Protein AF-A0A1M4SR02-F1 (afdb_monomer_lite)

Sequence (87 aa):
MLKKCIIEKSKQCINCNECNICDLAPNKICDNCMQCLDVNKYDYKEIHIDGIIEEEDYDDYIYDEEILEQEDDYSILKDSIYIDEIE

Foldseek 3Di:
DFDADPVDNVHTDPPPCCVQADPVHRVDGDPVPCVVVVVVPDPDDDDDDPDDDDPVCVVVVVPDPVVVPPPPCVVVVVPDDDPVNPD

pLDDT: mean 76.64, std 17.36, range [45.03, 97.62]

Radius of gyration: 23.54 Å; chains: 1; bounding box: 43×39×59 Å

Structure (mmCIF, N/CA/C/O backbone):
data_AF-A0A1M4SR02-F1
#
_entry.id   AF-A0A1M4SR02-F1
#
loop_
_atom_site.group_PDB
_atom_site.id
_atom_site.type_symbol
_atom_site.label_atom_id
_atom_site.label_alt_id
_atom_site.label_comp_id
_atom_site.label_asym_id
_atom_site.label_entity_id
_atom_site.label_seq_id
_atom_site.pdbx_PDB_ins_code
_atom_site.Cartn_x
_atom_site.Cartn_y
_atom_site.Cartn_z
_atom_site.occupancy
_atom_site.B_iso_or_equiv
_atom_site.auth_seq_id
_atom_site.auth_comp_id
_atom_site.auth_asym_id
_atom_site.auth_atom_id
_atom_site.pdbx_PDB_model_num
ATOM 1 N N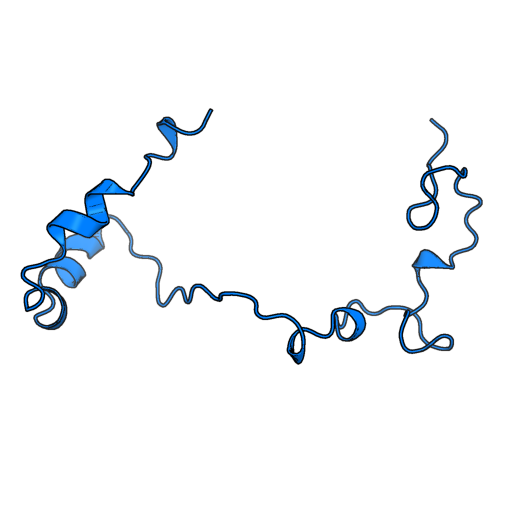 . MET A 1 1 ? -2.002 17.313 19.343 1.00 67.69 1 MET A N 1
ATOM 2 C CA . MET A 1 1 ? -3.024 17.125 18.286 1.00 67.69 1 MET A CA 1
ATOM 3 C C . MET A 1 1 ? -3.597 15.720 18.398 1.00 67.69 1 MET A C 1
ATOM 5 O O . MET A 1 1 ? -2.832 14.803 18.660 1.00 67.69 1 MET A O 1
ATOM 9 N N . LEU A 1 2 ? -4.909 15.547 18.224 1.00 82.69 2 LEU A N 1
ATOM 10 C CA . LEU A 1 2 ? -5.551 14.226 18.190 1.00 82.69 2 LEU A CA 1
ATOM 11 C C . LEU A 1 2 ? -5.437 13.645 16.773 1.00 82.69 2 LEU A C 1
ATOM 13 O O . LEU A 1 2 ? -5.848 14.292 15.810 1.00 82.69 2 LEU A O 1
ATOM 17 N N . LYS A 1 3 ? -4.853 12.448 16.640 1.00 93.69 3 LYS A N 1
ATOM 18 C CA . LYS A 1 3 ? -4.691 11.758 15.351 1.00 93.69 3 LYS A CA 1
ATOM 19 C C . LYS A 1 3 ? -6.056 11.256 14.865 1.00 93.69 3 LYS A C 1
ATOM 21 O O . LYS A 1 3 ? -6.814 10.679 15.643 1.00 93.69 3 LYS A O 1
ATOM 26 N N . LYS A 1 4 ? -6.376 11.464 13.587 1.00 96.88 4 LYS A N 1
ATOM 27 C CA . LYS A 1 4 ? -7.583 10.906 12.955 1.00 96.88 4 LYS A CA 1
ATOM 28 C C . LYS A 1 4 ? -7.361 9.451 12.547 1.00 96.88 4 LYS A C 1
ATOM 30 O O . LYS A 1 4 ? -6.225 9.048 12.296 1.00 96.88 4 LYS A O 1
ATOM 35 N N . CYS A 1 5 ? -8.435 8.668 12.500 1.00 96.75 5 CYS A N 1
ATOM 36 C CA . CYS A 1 5 ? -8.380 7.316 11.955 1.00 96.75 5 CYS A CA 1
ATOM 37 C C . CYS A 1 5 ? -8.109 7.373 10.441 1.00 96.75 5 CYS A C 1
ATOM 39 O O . CYS A 1 5 ? -8.655 8.229 9.743 1.00 96.75 5 CYS A O 1
ATOM 41 N N . ILE A 1 6 ? -7.241 6.483 9.947 1.00 95.06 6 ILE A N 1
ATOM 42 C CA . ILE A 1 6 ? -6.884 6.418 8.522 1.00 95.06 6 ILE A CA 1
ATOM 43 C C . ILE A 1 6 ? -7.981 5.756 7.681 1.00 95.06 6 ILE A C 1
ATOM 45 O O . ILE A 1 6 ? -8.212 6.180 6.554 1.00 95.06 6 ILE A O 1
ATOM 49 N N . ILE A 1 7 ? -8.692 4.783 8.259 1.00 94.56 7 ILE A N 1
ATOM 50 C CA . ILE A 1 7 ? -9.834 4.114 7.625 1.00 94.56 7 ILE A CA 1
ATOM 51 C C . ILE A 1 7 ? -11.054 5.044 7.663 1.00 94.56 7 ILE A C 1
ATOM 53 O O . ILE A 1 7 ? -11.650 5.357 6.637 1.00 94.56 7 ILE A O 1
ATOM 57 N N . GLU A 1 8 ? -11.394 5.564 8.847 1.00 95.44 8 GLU A N 1
ATOM 58 C CA . GLU A 1 8 ? -12.565 6.421 9.049 1.00 95.44 8 GLU A CA 1
ATOM 59 C C . GLU A 1 8 ? -12.161 7.860 9.389 1.00 95.44 8 GLU A C 1
ATOM 61 O O . GLU A 1 8 ? -12.064 8.245 10.555 1.00 95.44 8 GLU A O 1
ATOM 66 N N . LYS A 1 9 ? -11.966 8.696 8.361 1.00 94.19 9 LYS A N 1
ATOM 67 C CA . LYS A 1 9 ? -11.463 10.083 8.501 1.00 94.19 9 LYS A CA 1
ATOM 68 C C . LYS A 1 9 ? -12.319 10.999 9.396 1.00 94.19 9 LYS A C 1
ATOM 70 O O . LYS A 1 9 ? -11.841 12.049 9.833 1.00 94.19 9 LYS A O 1
ATOM 75 N N . SER A 1 10 ? -13.577 10.641 9.656 1.00 95.81 10 SER A N 1
ATOM 76 C CA . SER A 1 10 ? -14.483 11.355 10.567 1.00 95.81 10 SER A CA 1
ATOM 77 C C . SER A 1 10 ? -14.243 11.031 12.048 1.00 95.81 10 SER A C 1
ATOM 79 O O . SER A 1 10 ? -14.686 11.788 12.910 1.00 95.81 10 SER A O 1
ATOM 81 N N . LYS A 1 11 ? -13.527 9.943 12.360 1.00 95.69 11 LYS A N 1
ATOM 82 C CA . LYS A 1 11 ? -13.297 9.451 13.724 1.00 95.69 11 LYS A CA 1
ATOM 83 C C . LYS A 1 11 ? -11.885 9.765 14.222 1.00 95.69 11 LYS A C 1
ATOM 85 O O . LYS A 1 11 ? -10.924 9.871 13.456 1.00 95.69 11 LYS A O 1
ATOM 90 N N . GLN A 1 12 ? -11.747 9.890 15.542 1.00 97.62 12 GLN A N 1
ATOM 91 C CA . GLN A 1 12 ? -10.437 9.925 16.197 1.00 97.62 12 GLN A CA 1
ATOM 92 C C . GLN A 1 12 ? -9.832 8.521 16.259 1.00 97.62 12 GLN A C 1
ATOM 94 O O . GLN A 1 12 ? -10.544 7.530 16.407 1.00 97.62 12 GLN A O 1
ATOM 99 N N . CYS A 1 13 ? -8.509 8.439 16.140 1.00 97.00 13 CYS A N 1
ATOM 100 C CA . CYS A 1 13 ? -7.781 7.188 16.290 1.00 97.00 13 CYS A CA 1
ATOM 101 C C . CYS A 1 13 ? -7.798 6.751 17.759 1.00 97.00 13 CYS A C 1
ATOM 103 O O . CYS A 1 13 ? -7.308 7.476 18.623 1.00 97.00 13 CYS A O 1
ATOM 105 N N . ILE A 1 14 ? -8.315 5.551 18.020 1.00 96.88 14 ILE A N 1
ATOM 106 C CA . ILE A 1 14 ? -8.343 4.926 19.354 1.00 96.88 14 ILE A CA 1
ATOM 107 C C . ILE A 1 14 ? -7.276 3.833 19.521 1.00 96.88 14 ILE A C 1
ATOM 109 O O . ILE A 1 14 ? -7.323 3.067 20.475 1.00 96.88 14 ILE A O 1
ATOM 113 N N . ASN A 1 15 ? -6.324 3.743 18.584 1.00 96.12 15 ASN A N 1
ATOM 114 C CA . ASN A 1 15 ? -5.274 2.717 18.546 1.00 96.12 15 ASN A CA 1
ATOM 115 C C . ASN A 1 15 ? -5.822 1.273 18.566 1.00 96.12 15 ASN A C 1
ATOM 117 O O . ASN A 1 15 ? -5.265 0.403 19.230 1.00 96.12 15 ASN A O 1
ATOM 121 N N . CYS A 1 16 ? -6.901 1.009 17.815 1.00 95.88 16 CYS A N 1
ATOM 122 C CA . CYS A 1 16 ? -7.490 -0.332 17.683 1.00 95.88 16 CYS A CA 1
ATOM 123 C C . CYS A 1 16 ? -6.629 -1.312 16.863 1.00 95.88 16 CYS A C 1
ATOM 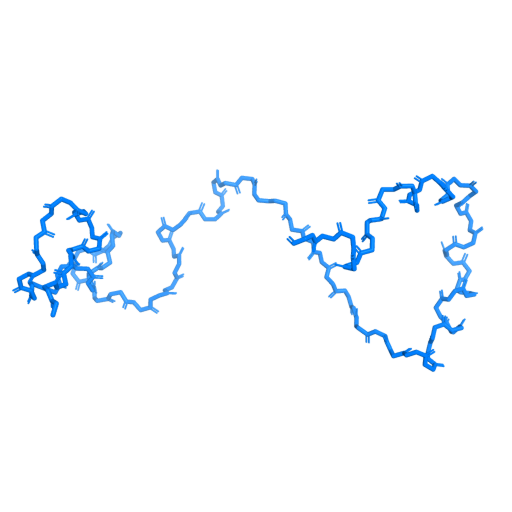125 O O . CYS A 1 16 ? -6.850 -2.514 16.939 1.00 95.88 16 CYS A O 1
ATOM 127 N N . ASN A 1 17 ? -5.651 -0.813 16.096 1.00 94.31 17 ASN A N 1
ATOM 128 C CA . ASN A 1 17 ? -4.776 -1.583 15.201 1.00 94.31 17 ASN 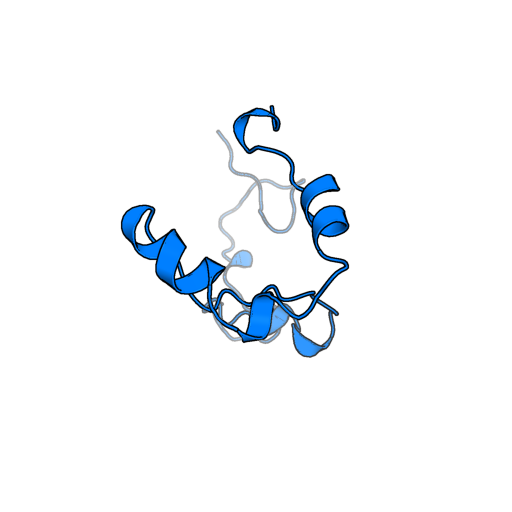A CA 1
ATOM 129 C C . ASN A 1 17 ? -5.473 -2.311 14.035 1.00 94.31 17 ASN A C 1
ATOM 131 O O . ASN A 1 17 ? -4.825 -3.089 13.342 1.00 94.31 17 ASN A O 1
ATOM 135 N N . GLU A 1 18 ? -6.743 -2.016 13.751 1.00 95.44 18 GLU A N 1
ATOM 136 C CA . GLU A 1 18 ? -7.466 -2.579 12.597 1.00 95.44 18 GLU A CA 1
ATOM 137 C C . GLU A 1 18 ? -6.807 -2.218 11.259 1.00 95.44 18 GLU A C 1
ATOM 139 O O . GLU A 1 18 ? -6.746 -3.048 10.362 1.00 95.44 18 GLU A O 1
ATOM 144 N N . CYS A 1 19 ? -6.213 -1.025 11.147 1.00 95.19 19 CYS A N 1
ATOM 145 C CA . CYS A 1 19 ? -5.470 -0.603 9.955 1.00 95.19 19 CYS A CA 1
ATOM 146 C C . CYS A 1 19 ? -4.193 -1.409 9.679 1.00 95.19 19 CYS A C 1
ATOM 148 O O . CYS A 1 19 ? -3.559 -1.190 8.652 1.00 95.19 19 CYS A O 1
ATOM 150 N N . ASN A 1 20 ? -3.798 -2.307 10.587 1.00 96.19 20 ASN A N 1
ATOM 151 C CA . ASN A 1 20 ? -2.672 -3.214 10.384 1.00 96.19 20 ASN A CA 1
ATOM 152 C C . ASN A 1 20 ? -3.121 -4.595 9.879 1.00 96.19 20 ASN A C 1
ATOM 154 O O . ASN A 1 20 ? -2.273 -5.461 9.686 1.00 96.19 20 ASN A O 1
ATOM 158 N N . ILE A 1 21 ? -4.422 -4.843 9.713 1.00 96.69 21 ILE A N 1
ATOM 159 C CA . ILE A 1 21 ? -4.955 -6.129 9.253 1.00 96.69 21 ILE A CA 1
ATOM 160 C C . ILE A 1 21 ? -5.093 -6.115 7.731 1.00 96.69 21 ILE A C 1
ATOM 162 O O . ILE A 1 21 ? -5.401 -5.090 7.133 1.00 96.69 21 ILE A O 1
ATOM 166 N N . CYS A 1 22 ? -4.818 -7.251 7.091 1.00 95.69 22 CYS A N 1
ATOM 167 C CA . CYS A 1 22 ? -4.958 -7.389 5.649 1.00 95.69 22 CYS A CA 1
ATOM 168 C C . CYS A 1 22 ? -6.437 -7.404 5.234 1.00 95.69 22 CYS A C 1
ATOM 170 O O . CYS A 1 22 ? -7.201 -8.252 5.697 1.00 95.69 22 CYS A O 1
ATOM 172 N N . ASP A 1 23 ? -6.802 -6.540 4.284 1.00 92.88 23 ASP A N 1
ATOM 173 C CA . ASP A 1 23 ? -8.169 -6.449 3.750 1.00 92.88 23 ASP A CA 1
ATOM 174 C C . ASP A 1 23 ? -8.646 -7.751 3.083 1.00 92.88 23 ASP A C 1
ATOM 176 O O . ASP A 1 23 ? -9.828 -8.083 3.131 1.00 92.88 23 ASP A O 1
ATOM 180 N N . LEU A 1 24 ? -7.726 -8.515 2.479 1.00 94.62 24 LEU A N 1
ATOM 181 C CA . LEU A 1 24 ? -8.037 -9.800 1.839 1.00 94.62 24 LEU A CA 1
ATOM 182 C C . LEU A 1 24 ? -8.019 -10.985 2.813 1.00 94.62 24 LEU A C 1
ATOM 184 O O . LEU A 1 24 ? -8.659 -12.003 2.555 1.00 94.62 24 LEU A O 1
ATOM 188 N N . ALA A 1 25 ? -7.267 -10.882 3.910 1.00 95.75 25 ALA A N 1
ATOM 189 C CA . ALA A 1 25 ? -7.035 -11.975 4.849 1.00 95.75 25 ALA A CA 1
ATOM 190 C C . ALA A 1 25 ? -7.139 -11.460 6.297 1.00 95.75 25 ALA A C 1
ATOM 192 O O . ALA A 1 25 ? -6.123 -11.097 6.892 1.00 95.75 25 ALA A O 1
ATOM 193 N N . PRO A 1 26 ? -8.344 -11.470 6.903 1.00 95.00 26 PRO A N 1
ATOM 194 C CA . PRO A 1 26 ? -8.588 -10.896 8.234 1.00 95.00 26 PRO A CA 1
ATOM 195 C C . PRO A 1 26 ? -7.766 -11.514 9.379 1.00 95.00 26 PRO A C 1
ATOM 197 O O . PRO A 1 26 ? -7.678 -10.948 10.464 1.00 95.00 26 PRO A O 1
ATOM 200 N N . ASN A 1 27 ? -7.173 -12.689 9.161 1.00 96.00 27 ASN A N 1
ATOM 201 C CA . ASN A 1 27 ? -6.291 -13.381 10.102 1.00 96.00 27 ASN A CA 1
ATOM 202 C C . ASN A 1 27 ? -4.797 -13.046 9.917 1.00 96.00 27 ASN A C 1
ATOM 204 O O . ASN A 1 27 ? -3.961 -13.610 10.623 1.00 96.00 27 ASN A O 1
ATOM 208 N N . LYS A 1 28 ? -4.445 -12.174 8.967 1.00 97.00 28 LYS A N 1
ATOM 209 C CA . LYS A 1 28 ? -3.069 -11.814 8.611 1.00 97.00 28 LYS A CA 1
ATOM 210 C C . LYS A 1 28 ? -2.805 -10.335 8.919 1.00 97.00 28 LYS A C 1
ATOM 212 O O . LYS A 1 28 ? -3.589 -9.466 8.544 1.00 97.00 28 LYS A O 1
ATOM 217 N N . ILE A 1 29 ? -1.661 -10.044 9.547 1.00 97.50 29 ILE A N 1
ATOM 218 C CA . ILE A 1 29 ? -1.123 -8.676 9.633 1.00 97.50 29 ILE A CA 1
ATOM 219 C C . ILE A 1 29 ? -0.636 -8.268 8.241 1.00 97.50 29 ILE A C 1
ATOM 221 O O . ILE A 1 29 ? 0.083 -9.028 7.590 1.00 97.50 29 ILE A O 1
ATOM 225 N N . CYS A 1 30 ? -1.028 -7.082 7.786 1.00 95.88 30 CYS A N 1
ATOM 226 C CA . CYS A 1 30 ? -0.602 -6.544 6.506 1.00 95.88 30 CYS A CA 1
ATOM 227 C C . CYS A 1 30 ? 0.929 -6.438 6.456 1.00 95.88 30 CYS A C 1
ATOM 229 O O . CYS A 1 30 ? 1.555 -5.773 7.279 1.00 95.88 30 CYS A O 1
ATOM 231 N N . ASP A 1 31 ? 1.517 -7.100 5.467 1.00 96.50 31 ASP A N 1
ATOM 232 C CA . ASP A 1 31 ? 2.945 -7.100 5.147 1.00 96.50 31 ASP A CA 1
ATOM 233 C C . ASP A 1 31 ? 3.253 -6.237 3.913 1.00 96.50 31 ASP A C 1
ATOM 235 O O . ASP A 1 31 ? 4.324 -6.353 3.326 1.00 96.50 31 ASP A O 1
ATOM 239 N N . ASN A 1 32 ? 2.306 -5.381 3.508 1.00 93.06 32 ASN A N 1
ATOM 240 C CA . ASN A 1 32 ? 2.383 -4.533 2.317 1.00 93.06 32 ASN A CA 1
ATOM 241 C C . ASN A 1 32 ? 2.637 -5.305 1.006 1.00 93.06 32 ASN A C 1
ATOM 243 O O . ASN A 1 32 ? 3.234 -4.762 0.084 1.00 93.06 32 ASN A O 1
ATOM 247 N N . CYS A 1 33 ? 2.145 -6.543 0.871 1.00 93.69 33 CYS A N 1
ATOM 248 C CA . CYS A 1 33 ? 2.268 -7.324 -0.373 1.00 93.69 33 CYS A CA 1
ATOM 249 C C . CYS A 1 33 ? 1.460 -6.785 -1.573 1.00 93.69 33 CYS A C 1
ATOM 251 O O . CYS A 1 33 ? 1.539 -7.358 -2.655 1.00 93.69 33 CYS A O 1
ATOM 253 N N . MET A 1 34 ? 0.651 -5.734 -1.382 1.00 90.00 34 MET A N 1
ATOM 254 C CA . MET A 1 34 ? -0.139 -5.043 -2.420 1.00 90.00 34 MET A CA 1
ATOM 255 C C . MET A 1 34 ? -1.174 -5.900 -3.172 1.00 90.00 34 MET A C 1
ATOM 257 O O . MET A 1 34 ? -1.836 -5.406 -4.077 1.00 90.00 34 MET A O 1
ATOM 261 N N . GLN A 1 35 ? -1.406 -7.152 -2.767 1.00 89.69 35 GLN A N 1
ATOM 262 C CA . GLN A 1 35 ? -2.380 -8.041 -3.419 1.00 89.69 35 GLN A CA 1
ATOM 263 C C . GLN A 1 35 ? -3.820 -7.503 -3.367 1.00 89.69 35 GLN A C 1
ATOM 265 O O . GLN A 1 35 ? -4.598 -7.747 -4.284 1.00 89.69 35 GLN A O 1
ATOM 270 N N . CYS A 1 36 ? -4.177 -6.747 -2.321 1.00 89.81 36 CYS A N 1
ATOM 271 C CA . CYS A 1 36 ? -5.495 -6.114 -2.184 1.00 89.81 36 CYS A CA 1
ATOM 272 C C . CYS A 1 36 ? -5.763 -5.014 -3.217 1.00 89.81 36 CYS A C 1
ATOM 274 O O . CYS A 1 36 ? -6.921 -4.668 -3.433 1.00 89.81 36 CYS A O 1
ATOM 276 N N . LEU A 1 37 ? -4.718 -4.491 -3.867 1.00 85.38 37 LEU A N 1
ATOM 277 C CA . LEU A 1 37 ? -4.857 -3.504 -4.934 1.00 85.38 37 LEU A CA 1
ATOM 278 C C . LEU A 1 37 ? -5.294 -4.134 -6.254 1.00 85.38 37 LEU A C 1
ATOM 280 O O . LEU A 1 37 ? -5.652 -3.392 -7.157 1.00 85.38 37 LEU A O 1
ATOM 284 N N . ASP A 1 38 ? -5.283 -5.469 -6.357 1.00 76.50 38 ASP A N 1
ATOM 285 C CA . ASP A 1 38 ? -5.759 -6.213 -7.524 1.00 76.50 38 ASP A CA 1
ATOM 286 C C . ASP A 1 38 ? -5.248 -5.599 -8.836 1.00 76.50 38 ASP A C 1
ATOM 288 O O . ASP A 1 38 ? -6.012 -5.262 -9.737 1.00 76.50 38 ASP A O 1
ATOM 292 N N . VAL A 1 39 ? -3.928 -5.395 -8.909 1.00 71.00 39 VAL A N 1
ATOM 293 C CA . VAL A 1 39 ? -3.241 -4.714 -10.024 1.00 71.00 39 VAL A CA 1
ATOM 294 C C . VAL A 1 39 ? -3.547 -5.334 -11.391 1.00 71.00 39 VAL A C 1
ATOM 296 O O . VAL A 1 39 ? -3.451 -4.657 -12.400 1.00 71.00 39 VAL A O 1
ATOM 299 N N . ASN A 1 40 ? -4.003 -6.587 -11.425 1.00 69.31 40 ASN A N 1
ATOM 300 C CA . ASN A 1 40 ? -4.424 -7.274 -12.645 1.00 69.31 40 ASN A CA 1
ATOM 301 C C . ASN A 1 40 ? -5.839 -6.891 -13.126 1.00 69.31 40 ASN A C 1
ATOM 303 O O . ASN A 1 40 ? -6.244 -7.319 -14.204 1.00 69.31 40 ASN A O 1
ATOM 307 N N . LYS A 1 41 ? -6.625 -6.159 -12.327 1.00 65.44 41 LYS A N 1
ATOM 308 C CA . LYS A 1 41 ? -7.982 -5.699 -12.675 1.00 65.44 41 LYS A CA 1
ATOM 309 C C . LYS A 1 41 ? -8.069 -4.219 -13.026 1.00 65.44 41 LYS A C 1
ATOM 311 O O . LYS A 1 41 ? -9.111 -3.795 -13.523 1.00 65.44 41 LYS A O 1
ATOM 316 N N . TYR A 1 42 ? -7.028 -3.442 -12.751 1.00 64.69 42 TYR A N 1
ATOM 317 C CA . TYR A 1 42 ? -6.967 -2.038 -13.132 1.00 64.69 42 TYR A CA 1
ATOM 318 C C . TYR A 1 42 ? -6.011 -1.890 -14.311 1.00 64.69 42 TYR A C 1
ATOM 320 O O . TYR A 1 42 ? -4.854 -2.283 -14.210 1.00 64.69 42 TYR A O 1
ATOM 328 N N . ASP A 1 43 ? -6.487 -1.294 -15.405 1.00 65.06 43 ASP A N 1
ATOM 329 C CA . ASP A 1 43 ? -5.638 -0.905 -16.532 1.00 65.06 43 ASP A CA 1
ATOM 330 C C . ASP A 1 43 ? -4.756 0.275 -16.097 1.00 65.06 43 ASP A C 1
ATOM 332 O O . ASP A 1 43 ? -5.108 1.443 -16.283 1.00 65.06 43 ASP A O 1
ATOM 336 N N . TYR A 1 44 ? -3.624 -0.006 -15.450 1.00 70.75 44 TYR A N 1
ATOM 337 C CA . TYR A 1 44 ? -2.587 1.001 -15.273 1.00 70.75 44 TYR A CA 1
ATOM 338 C C . TYR A 1 44 ? -1.754 1.080 -16.553 1.00 70.75 44 TYR A C 1
ATOM 340 O O . TYR A 1 44 ? -1.444 0.071 -17.184 1.00 70.75 44 TYR A O 1
ATOM 348 N N . LYS A 1 45 ? -1.410 2.302 -16.960 1.00 69.88 45 LYS A N 1
ATOM 349 C CA . LYS A 1 45 ? -0.402 2.511 -17.998 1.00 69.88 45 LYS A CA 1
ATOM 350 C C . LYS A 1 45 ? 0.960 2.481 -17.322 1.00 69.88 45 LYS A C 1
ATOM 352 O O . LYS A 1 45 ? 1.193 3.245 -16.388 1.00 69.88 45 LYS A O 1
ATOM 357 N N . GLU A 1 46 ? 1.823 1.585 -17.771 1.00 75.75 46 GLU A N 1
ATOM 358 C CA . GLU A 1 46 ? 3.212 1.510 -17.335 1.00 75.75 46 GLU A CA 1
ATOM 359 C C . GLU A 1 46 ? 4.085 2.327 -18.292 1.00 75.75 46 GLU A C 1
ATOM 361 O O . GLU A 1 46 ? 3.895 2.274 -19.507 1.00 75.75 46 GLU A O 1
ATOM 366 N N . ILE A 1 47 ? 5.011 3.110 -17.738 1.00 80.44 47 ILE A N 1
ATOM 367 C CA . ILE A 1 47 ? 6.103 3.725 -18.495 1.00 80.44 47 ILE A CA 1
ATOM 368 C C . ILE A 1 47 ? 7.354 2.947 -18.108 1.00 80.44 47 ILE A C 1
ATO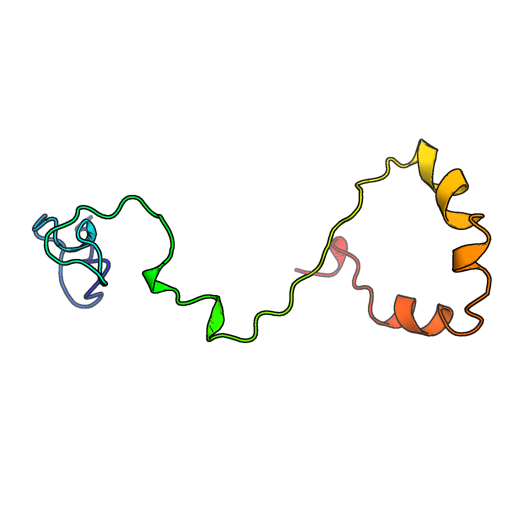M 370 O O . ILE A 1 47 ? 7.802 3.033 -16.963 1.00 80.44 47 ILE A O 1
ATOM 374 N N . HIS A 1 48 ? 7.886 2.169 -19.045 1.00 80.12 48 HIS A N 1
ATOM 375 C CA . HIS A 1 48 ? 9.165 1.496 -18.862 1.00 80.12 48 HIS A CA 1
ATOM 376 C C . HIS A 1 48 ? 10.297 2.509 -19.045 1.00 80.12 48 HIS A C 1
ATOM 378 O O . HIS A 1 48 ? 10.292 3.285 -19.997 1.00 80.12 48 HIS A O 1
ATOM 384 N N . ILE A 1 49 ? 11.239 2.520 -18.102 1.00 83.88 49 ILE A N 1
ATOM 385 C CA . ILE A 1 49 ? 12.471 3.303 -18.191 1.00 83.88 49 ILE A CA 1
ATOM 386 C C . ILE A 1 49 ? 13.600 2.296 -18.383 1.00 83.88 49 ILE A C 1
ATOM 388 O O . ILE A 1 49 ? 13.942 1.576 -17.444 1.00 83.88 49 ILE A O 1
ATOM 392 N N . ASP A 1 50 ? 14.149 2.237 -19.592 1.00 79.81 50 ASP A N 1
ATOM 393 C CA . ASP A 1 50 ? 15.204 1.281 -19.945 1.00 79.81 50 ASP A CA 1
ATOM 394 C C . ASP A 1 50 ? 16.597 1.733 -19.475 1.00 79.81 50 ASP A C 1
ATOM 396 O O . ASP A 1 50 ? 17.486 0.908 -19.261 1.00 79.81 50 ASP A O 1
ATOM 400 N N . GLY A 1 51 ? 16.784 3.034 -19.235 1.00 78.38 51 GLY A N 1
ATOM 401 C CA . GLY A 1 51 ? 18.042 3.594 -18.756 1.00 78.38 51 GLY A CA 1
ATOM 402 C C . GLY A 1 51 ? 17.916 5.051 -18.322 1.00 78.38 51 GLY A C 1
ATOM 403 O O . GLY A 1 51 ? 16.961 5.743 -18.668 1.00 78.38 51 GLY A O 1
ATOM 404 N N . ILE A 1 52 ? 18.892 5.504 -17.537 1.00 80.06 52 ILE A N 1
ATOM 405 C CA . ILE A 1 52 ? 19.115 6.918 -17.227 1.00 80.06 52 ILE A CA 1
ATOM 406 C C . ILE A 1 52 ? 20.478 7.255 -17.823 1.00 80.06 52 ILE A C 1
ATOM 408 O O . ILE A 1 52 ? 21.449 6.561 -17.528 1.00 80.06 52 ILE A O 1
ATOM 412 N N . ILE A 1 53 ? 20.523 8.275 -18.673 1.00 84.31 53 ILE A N 1
ATOM 413 C CA . ILE A 1 53 ? 21.710 8.668 -19.435 1.00 84.31 53 ILE A CA 1
ATOM 414 C C . ILE A 1 53 ? 22.253 9.965 -18.826 1.00 84.31 53 ILE A C 1
ATOM 416 O O . ILE A 1 53 ? 21.471 10.840 -18.442 1.00 84.31 53 ILE A O 1
ATOM 420 N N . GLU A 1 54 ? 23.575 10.072 -18.686 1.00 82.12 54 GLU A N 1
ATOM 421 C CA . GLU A 1 54 ? 24.234 11.305 -18.243 1.00 82.12 54 GLU A CA 1
ATOM 422 C C . GLU A 1 54 ? 24.480 12.257 -19.424 1.00 82.12 54 GLU A C 1
ATOM 424 O O . GLU A 1 54 ? 24.468 11.848 -20.582 1.00 82.12 54 GLU A O 1
ATOM 429 N N . GLU A 1 55 ? 24.714 13.545 -19.145 1.00 76.25 55 GLU A N 1
ATOM 430 C CA . GLU A 1 55 ? 24.881 14.564 -20.197 1.00 76.25 55 GLU A CA 1
ATOM 431 C C . GLU A 1 55 ? 25.998 14.249 -21.203 1.00 76.25 55 GLU A C 1
ATOM 433 O O . GLU A 1 55 ? 25.921 14.630 -22.369 1.00 76.25 55 GLU A O 1
ATOM 438 N N . GLU A 1 56 ? 27.030 13.541 -20.757 1.00 77.69 56 GLU A N 1
ATOM 439 C CA . GLU A 1 56 ? 28.196 13.184 -21.566 1.00 77.69 56 GLU A CA 1
ATOM 440 C C . GLU A 1 56 ? 27.913 12.027 -22.541 1.00 77.69 56 GLU A C 1
ATOM 442 O O . GLU A 1 56 ? 28.624 11.885 -23.532 1.00 77.69 56 GLU A O 1
ATOM 447 N N . ASP A 1 57 ? 26.845 11.261 -22.300 1.00 71.19 57 ASP A N 1
ATOM 448 C CA . ASP A 1 57 ? 26.475 10.063 -23.058 1.00 71.19 57 ASP A CA 1
ATOM 449 C C . ASP A 1 57 ? 25.323 10.330 -24.057 1.00 71.19 57 ASP A C 1
ATOM 451 O O . ASP A 1 57 ? 24.881 9.415 -24.749 1.00 71.19 57 ASP A O 1
ATOM 455 N N . TYR A 1 58 ? 24.811 11.569 -24.165 1.00 71.19 58 TYR A N 1
ATOM 456 C CA . TYR A 1 58 ? 23.689 11.903 -25.066 1.00 71.19 58 TYR A CA 1
ATOM 457 C C . TYR A 1 58 ? 23.987 11.616 -26.539 1.00 71.19 58 TYR A C 1
ATOM 459 O O . TYR A 1 58 ? 23.110 11.140 -27.263 1.00 71.19 58 TYR A O 1
ATOM 467 N N . ASP A 1 59 ? 25.205 11.927 -26.987 1.00 69.62 59 ASP A N 1
ATOM 468 C CA . ASP A 1 59 ? 25.582 11.795 -28.395 1.00 69.62 59 ASP A CA 1
ATOM 469 C C . ASP A 1 59 ? 25.512 10.329 -28.852 1.00 69.62 59 ASP A C 1
ATOM 471 O O . ASP A 1 59 ? 25.062 10.059 -29.964 1.00 69.62 59 ASP A O 1
ATOM 475 N N . ASP A 1 60 ? 25.847 9.373 -27.982 1.00 67.38 60 ASP A N 1
ATOM 476 C CA . ASP A 1 60 ? 25.826 7.944 -28.314 1.00 67.38 60 ASP A CA 1
ATOM 477 C C . ASP A 1 60 ? 24.401 7.413 -28.560 1.00 67.38 60 ASP A C 1
ATOM 479 O O . ASP A 1 60 ? 24.226 6.492 -29.353 1.00 67.38 60 ASP A O 1
ATOM 483 N N . TYR A 1 61 ? 23.376 8.028 -27.955 1.00 63.69 61 TYR A N 1
ATOM 484 C CA . TYR A 1 61 ? 21.970 7.642 -28.141 1.00 63.69 61 TYR A CA 1
ATOM 485 C C . TYR A 1 61 ? 21.259 8.421 -29.257 1.00 63.69 61 TYR A C 1
ATOM 487 O O . TYR A 1 61 ? 20.323 7.905 -29.858 1.00 63.69 61 TYR A O 1
ATOM 495 N N . ILE A 1 62 ?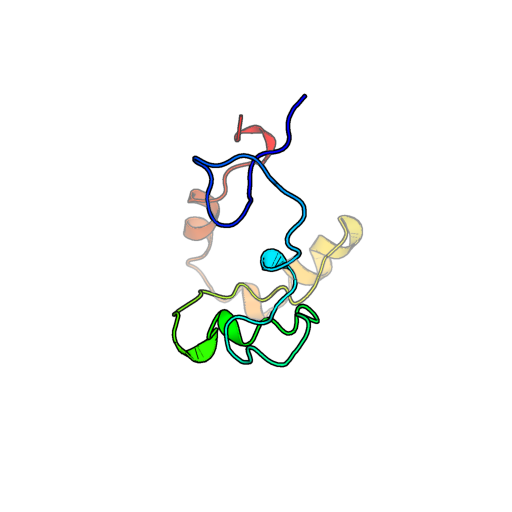 21.669 9.659 -29.562 1.00 63.03 62 ILE A N 1
ATOM 496 C CA . ILE A 1 62 ? 21.022 10.484 -30.606 1.00 63.03 62 ILE A CA 1
ATOM 497 C C . ILE A 1 62 ? 21.334 9.968 -32.020 1.00 63.03 62 ILE A C 1
ATOM 499 O O . ILE A 1 62 ? 20.517 10.127 -32.929 1.00 63.03 62 ILE A O 1
ATOM 503 N N . TYR A 1 63 ? 22.506 9.359 -32.219 1.00 54.56 63 TYR A N 1
ATOM 504 C CA . TYR A 1 63 ? 22.939 8.837 -33.520 1.00 54.56 63 TYR A CA 1
ATOM 505 C C . TYR A 1 63 ? 22.703 7.334 -33.699 1.00 54.56 63 TYR A C 1
ATOM 507 O O . TYR A 1 63 ? 23.158 6.775 -34.700 1.00 54.56 63 TYR A O 1
ATOM 515 N N . ASP A 1 64 ? 21.992 6.684 -32.773 1.00 56.25 64 ASP A N 1
ATOM 516 C CA . ASP A 1 64 ? 21.583 5.294 -32.958 1.00 56.25 64 ASP A CA 1
ATOM 517 C C . ASP A 1 64 ? 20.635 5.199 -34.170 1.00 56.25 64 ASP A C 1
ATOM 519 O O . ASP A 1 64 ? 19.612 5.887 -34.254 1.00 56.25 64 ASP A O 1
ATOM 523 N N . GLU A 1 65 ? 21.000 4.360 -35.148 1.00 54.25 65 GLU A N 1
ATOM 524 C CA . GLU A 1 65 ? 20.324 4.247 -36.455 1.00 54.25 65 GLU A CA 1
ATOM 525 C C . GLU A 1 65 ? 18.824 3.907 -36.334 1.00 54.25 65 GLU A C 1
ATOM 527 O O . GLU A 1 65 ? 18.051 4.256 -37.224 1.00 54.25 65 GLU A O 1
ATOM 532 N N . GLU A 1 66 ? 18.383 3.301 -35.223 1.00 56.62 66 GLU A N 1
ATOM 533 C CA . GLU A 1 66 ? 16.970 2.982 -34.966 1.00 56.62 66 GLU A CA 1
ATOM 534 C C . GLU A 1 66 ? 16.093 4.216 -34.656 1.00 56.62 66 GLU A C 1
ATOM 536 O O . GLU A 1 66 ? 14.880 4.164 -34.872 1.00 56.62 66 GLU A O 1
ATOM 541 N N . ILE A 1 67 ? 16.669 5.340 -34.201 1.00 54.50 67 ILE A N 1
ATOM 542 C CA . ILE A 1 67 ? 15.924 6.583 -33.906 1.00 54.50 67 ILE A CA 1
ATOM 543 C C . ILE A 1 67 ? 15.770 7.458 -35.162 1.00 54.50 67 ILE A C 1
ATOM 545 O O . ILE A 1 67 ? 14.754 8.130 -35.346 1.00 54.50 67 ILE A O 1
ATOM 549 N N . LEU A 1 68 ? 16.747 7.424 -36.071 1.00 49.94 68 LEU A N 1
ATOM 550 C CA . LEU A 1 68 ? 16.811 8.316 -37.236 1.00 49.94 68 LEU A CA 1
ATOM 551 C C . LEU A 1 68 ? 15.822 7.970 -38.367 1.00 49.94 68 LEU A C 1
ATOM 553 O O . LEU A 1 68 ? 15.628 8.791 -39.263 1.00 49.94 68 LEU A O 1
ATOM 557 N N . GLU A 1 69 ? 15.176 6.799 -38.341 1.00 52.22 69 GLU A N 1
ATOM 558 C CA . GLU A 1 69 ? 14.192 6.401 -39.364 1.00 52.22 69 GLU A CA 1
ATOM 559 C C . GLU A 1 69 ? 12.758 6.910 -39.106 1.00 52.22 69 GLU A C 1
ATOM 561 O O . GLU A 1 69 ? 11.884 6.729 -39.957 1.00 52.22 69 GLU A O 1
ATOM 566 N N . GLN A 1 70 ? 12.483 7.587 -37.985 1.00 48.47 70 GLN A N 1
ATOM 567 C CA . GLN A 1 70 ? 11.164 8.179 -37.732 1.00 48.47 70 GLN A CA 1
ATOM 568 C C . GLN A 1 70 ? 11.149 9.667 -38.117 1.00 48.47 70 GLN A C 1
ATOM 570 O O . GLN A 1 70 ? 11.355 10.550 -37.290 1.00 48.47 70 GLN A O 1
ATOM 575 N N . GLU A 1 71 ? 10.844 9.962 -39.387 1.00 45.78 71 GLU A N 1
ATOM 576 C CA . GLU A 1 71 ? 10.660 11.332 -39.917 1.00 45.78 71 GLU A CA 1
ATOM 577 C C . GLU A 1 71 ? 9.542 12.156 -39.219 1.00 45.78 71 GLU A C 1
ATOM 579 O O . GLU A 1 71 ? 9.344 13.325 -39.550 1.00 45.78 71 GLU A O 1
ATOM 584 N N . ASP A 1 72 ? 8.842 11.607 -38.220 1.00 45.03 72 ASP A N 1
ATOM 585 C CA . ASP A 1 72 ? 7.662 12.213 -37.587 1.00 45.03 72 ASP A CA 1
ATOM 586 C C . ASP A 1 72 ? 7.871 12.679 -36.124 1.00 45.03 72 ASP A C 1
ATOM 588 O O . ASP A 1 72 ? 6.926 13.154 -35.486 1.00 45.03 72 ASP A O 1
ATOM 592 N N . ASP A 1 73 ? 9.089 12.617 -35.570 1.00 49.97 73 ASP A N 1
ATOM 593 C CA . ASP A 1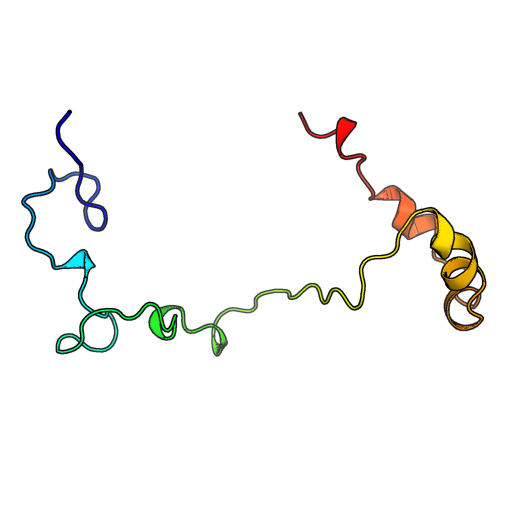 73 ? 9.299 12.821 -34.122 1.00 49.97 73 ASP A CA 1
ATOM 594 C C . ASP A 1 73 ? 9.448 14.295 -33.670 1.00 49.97 73 ASP A C 1
ATOM 596 O O . ASP A 1 73 ? 9.367 14.632 -32.486 1.00 49.97 73 ASP A O 1
ATOM 600 N N . TYR A 1 74 ? 9.529 15.248 -34.611 1.00 51.88 74 TYR A N 1
ATOM 601 C CA . TYR A 1 74 ? 9.464 16.686 -34.279 1.00 51.88 74 TYR A CA 1
ATOM 602 C C . TYR A 1 74 ? 8.094 17.093 -33.697 1.00 51.88 74 TYR A C 1
ATOM 604 O O . TYR A 1 74 ? 7.933 18.186 -33.149 1.00 51.88 74 TYR A O 1
ATOM 612 N N . SER A 1 75 ? 7.080 16.228 -33.826 1.00 51.75 75 SER A N 1
ATOM 613 C CA . SER A 1 75 ? 5.768 16.438 -33.219 1.00 51.75 75 SER A CA 1
ATOM 614 C C . SER A 1 75 ? 5.694 15.998 -31.754 1.00 51.75 75 SER A C 1
ATOM 616 O O . SER A 1 75 ? 4.825 16.511 -31.051 1.00 51.75 75 SER A O 1
ATOM 618 N N . ILE A 1 76 ? 6.562 15.098 -31.275 1.00 49.62 76 ILE A N 1
ATOM 619 C CA . ILE A 1 76 ? 6.511 14.586 -29.891 1.00 49.62 76 ILE A CA 1
ATOM 620 C C . ILE A 1 76 ? 7.125 15.594 -28.902 1.00 49.62 76 ILE A C 1
ATOM 622 O O . ILE A 1 76 ? 6.628 15.760 -27.790 1.00 49.62 76 ILE A O 1
ATOM 626 N N . LEU A 1 77 ? 8.089 16.403 -29.352 1.00 52.22 77 LEU A N 1
ATOM 627 C CA . LEU A 1 77 ? 8.665 17.525 -28.588 1.00 52.22 77 LEU A CA 1
ATOM 628 C C . LEU A 1 77 ? 7.719 18.728 -28.395 1.00 52.22 77 LEU A C 1
ATOM 630 O O . LEU A 1 77 ? 8.079 19.691 -27.725 1.00 52.22 77 LEU A O 1
ATOM 634 N N . LYS A 1 78 ? 6.507 18.718 -28.968 1.00 53.19 78 LYS A N 1
ATOM 635 C CA . LYS A 1 78 ? 5.513 19.776 -28.701 1.00 53.19 78 LYS A CA 1
ATOM 636 C C . LYS A 1 78 ? 4.810 19.631 -27.356 1.00 53.19 78 LYS A C 1
ATOM 638 O O . LYS A 1 78 ? 4.310 20.633 -26.853 1.00 53.19 78 LYS A O 1
ATOM 643 N N . ASP A 1 79 ? 4.785 18.424 -26.797 1.00 52.88 79 ASP A N 1
ATOM 644 C CA . ASP A 1 79 ? 4.082 18.133 -25.545 1.00 52.88 79 ASP A CA 1
ATOM 645 C C . ASP A 1 79 ? 5.040 18.002 -24.344 1.00 52.88 79 ASP A C 1
ATOM 647 O O . ASP A 1 79 ? 4.599 17.727 -23.226 1.00 52.88 79 ASP A O 1
ATOM 651 N N . SER A 1 80 ? 6.347 18.224 -24.535 1.00 58.00 80 SER A N 1
ATOM 652 C CA . SER A 1 80 ? 7.306 18.289 -23.430 1.00 58.00 80 SER A CA 1
ATOM 653 C C . SER A 1 80 ? 7.201 19.639 -22.718 1.00 58.00 80 SER A C 1
ATOM 655 O O . SER A 1 80 ? 7.547 20.673 -23.286 1.00 58.00 80 SER A O 1
ATOM 657 N N . ILE A 1 81 ? 6.731 19.620 -21.473 1.00 63.66 81 ILE A N 1
ATOM 658 C CA . ILE A 1 81 ? 6.735 20.773 -20.566 1.00 63.66 81 ILE A CA 1
ATOM 659 C C . ILE A 1 81 ? 8.059 20.747 -19.801 1.00 63.66 81 ILE A C 1
ATOM 661 O O . ILE A 1 81 ? 8.427 19.709 -19.242 1.00 63.66 81 ILE A O 1
ATOM 665 N N . TYR A 1 82 ? 8.783 21.867 -19.771 1.00 67.00 82 TYR A N 1
ATOM 666 C CA . TYR A 1 82 ? 10.005 21.949 -18.973 1.00 67.00 82 TYR A CA 1
ATOM 667 C C . TYR A 1 82 ? 9.647 21.903 -17.484 1.00 67.00 82 TYR A C 1
ATOM 669 O O . TYR A 1 82 ? 8.645 22.469 -17.061 1.00 67.00 82 TYR A O 1
ATOM 677 N N . ILE A 1 83 ? 10.465 21.244 -16.660 1.00 57.44 83 ILE A N 1
ATOM 678 C CA . ILE A 1 83 ? 10.205 21.144 -15.210 1.00 57.44 83 ILE A CA 1
ATOM 679 C C . ILE A 1 83 ? 10.118 22.542 -14.565 1.00 57.44 83 ILE A C 1
ATOM 681 O O . ILE A 1 83 ? 9.340 22.737 -13.637 1.00 57.44 83 ILE A O 1
ATOM 685 N N . ASP A 1 84 ? 10.824 23.530 -15.124 1.00 62.31 84 ASP A N 1
ATOM 686 C CA . ASP A 1 84 ? 10.765 24.939 -14.711 1.00 62.31 84 ASP A CA 1
ATOM 687 C C . ASP A 1 84 ? 9.435 25.645 -15.063 1.00 62.31 84 ASP A C 1
ATOM 689 O O . ASP A 1 84 ? 9.184 26.759 -14.604 1.00 62.31 84 ASP A O 1
ATOM 693 N N . GLU A 1 85 ? 8.578 25.020 -15.876 1.00 63.16 85 GLU A N 1
ATOM 694 C CA . GLU A 1 85 ? 7.259 25.525 -16.290 1.00 63.16 85 GLU A CA 1
ATOM 695 C C . GLU A 1 85 ? 6.101 24.923 -15.471 1.00 63.16 85 GLU A C 1
ATOM 697 O O . GLU A 1 85 ? 4.943 25.302 -15.668 1.00 63.16 85 GLU A O 1
ATOM 702 N N . ILE A 1 86 ? 6.386 24.002 -14.546 1.00 60.59 86 ILE A N 1
ATOM 703 C CA . ILE A 1 86 ? 5.401 23.433 -13.619 1.00 60.59 86 ILE A CA 1
ATOM 704 C C . ILE A 1 86 ? 5.560 24.148 -12.268 1.00 60.59 86 ILE A C 1
ATOM 706 O O . ILE A 1 86 ? 6.478 23.841 -11.511 1.00 60.59 86 ILE A O 1
ATOM 710 N N . GLU A 1 87 ? 4.679 25.121 -11.996 1.00 50.94 87 GLU A N 1
ATOM 711 C CA . GLU A 1 87 ? 4.602 25.872 -10.721 1.00 50.94 87 GLU A CA 1
ATOM 712 C C . GLU A 1 87 ? 4.427 24.985 -9.473 1.00 50.94 87 GLU A C 1
ATOM 714 O O . GLU A 1 87 ? 3.568 24.067 -9.487 1.00 50.94 87 GLU A O 1
#

Organism: NCBI:txid1121262

Secondary structure (DSSP, 8-state):
-PPBPSS-TTSB-----GGGB-SS-TTSB-----GGG-TTTS-PPP--------GGGHHHHHT-TTTTT-TTGGGGGGS---GGG--